Protein AF-A0A930ARA3-F1 (afdb_monomer_lite)

pLDDT: mean 89.53, std 9.87, range [59.59, 98.31]

Radius of gyration: 19.05 Å; chains: 1; bounding box: 46×36×50 Å

Structure (mmCIF, N/CA/C/O backbone):
data_AF-A0A930ARA3-F1
#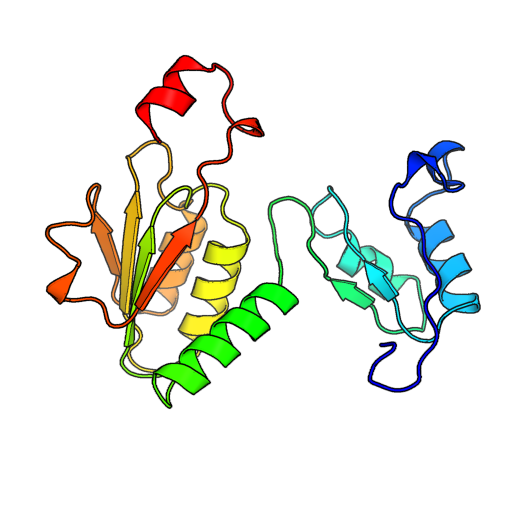
_entry.id   AF-A0A930ARA3-F1
#
loop_
_atom_site.group_PDB
_atom_site.id
_atom_site.type_symbol
_atom_site.label_atom_id
_a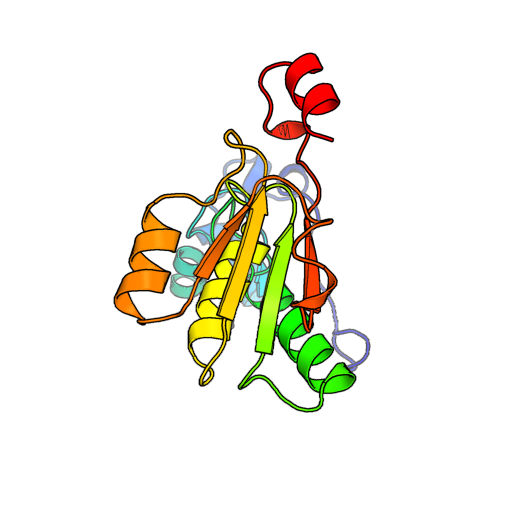tom_site.label_alt_id
_atom_site.label_comp_id
_atom_site.label_asym_id
_atom_site.label_entity_id
_atom_site.label_seq_id
_atom_site.pdbx_PDB_ins_code
_atom_site.Cartn_x
_atom_site.Cartn_y
_atom_site.Cartn_z
_atom_site.occupancy
_atom_site.B_iso_or_equiv
_atom_site.auth_seq_id
_atom_site.auth_comp_id
_atom_site.auth_asym_id
_atom_site.auth_atom_id
_atom_site.pdbx_PDB_model_num
ATOM 1 N N . MET A 1 1 ? 9.283 -14.983 -11.095 1.00 92.19 1 MET A N 1
ATOM 2 C CA . MET A 1 1 ? 9.737 -15.089 -12.498 1.00 92.19 1 MET A CA 1
ATOM 3 C C . MET A 1 1 ? 10.382 -16.440 -12.772 1.00 92.19 1 MET A C 1
ATOM 5 O O . MET A 1 1 ? 9.902 -17.127 -13.657 1.00 92.19 1 MET A O 1
ATOM 9 N N . LEU A 1 2 ? 11.383 -16.856 -11.985 1.00 95.50 2 LEU A N 1
ATOM 10 C CA . LEU A 1 2 ? 12.019 -18.177 -12.129 1.00 95.50 2 LEU A CA 1
ATOM 11 C C . LEU A 1 2 ? 11.028 -19.345 -11.972 1.00 95.50 2 LEU A C 1
ATOM 13 O O . LEU A 1 2 ? 10.985 -20.215 -12.828 1.00 95.50 2 LEU A O 1
ATOM 17 N N . GLU A 1 3 ? 10.149 -19.296 -10.965 1.00 96.38 3 GLU A N 1
ATOM 18 C CA . GLU A 1 3 ? 9.055 -20.277 -10.780 1.00 96.38 3 GLU A CA 1
ATOM 19 C C . GLU A 1 3 ? 8.076 -20.354 -11.967 1.00 96.38 3 GLU A C 1
ATOM 21 O O . GLU A 1 3 ? 7.347 -21.327 -12.117 1.00 96.38 3 GLU A O 1
ATOM 26 N N . LEU A 1 4 ? 8.047 -19.328 -12.826 1.00 96.44 4 LEU A N 1
ATOM 27 C CA . LEU A 1 4 ? 7.237 -19.300 -14.049 1.00 96.44 4 LEU A CA 1
ATOM 28 C C . LEU A 1 4 ? 8.045 -19.729 -15.291 1.00 96.44 4 LEU A C 1
ATOM 30 O O . LEU A 1 4 ? 7.566 -19.569 -16.408 1.00 96.44 4 LEU A O 1
ATOM 34 N N . GLY A 1 5 ? 9.281 -20.213 -15.116 1.00 97.44 5 GLY A N 1
ATOM 35 C CA . GLY A 1 5 ? 10.195 -20.590 -16.201 1.00 97.44 5 GLY A CA 1
ATOM 36 C C . GLY A 1 5 ? 10.870 -19.412 -16.914 1.00 97.44 5 GLY A C 1
ATOM 37 O O . GLY A 1 5 ? 11.504 -19.602 -17.949 1.00 97.44 5 GLY A O 1
ATOM 38 N N . GLY A 1 6 ? 10.733 -18.190 -16.393 1.00 96.38 6 GLY A N 1
ATOM 39 C CA . GLY A 1 6 ? 11.330 -16.992 -16.983 1.00 96.38 6 GLY A CA 1
ATOM 40 C C . GLY A 1 6 ? 12.794 -16.772 -16.598 1.00 96.38 6 GLY A C 1
ATOM 41 O O . GLY A 1 6 ? 13.282 -17.321 -15.614 1.00 96.38 6 GLY A O 1
ATOM 42 N N . SER A 1 7 ? 13.471 -15.888 -17.334 1.00 95.81 7 SER A N 1
ATOM 43 C CA . SER A 1 7 ? 14.823 -15.403 -17.010 1.00 95.81 7 SER A CA 1
ATOM 44 C C . SER A 1 7 ? 14.770 -14.051 -16.291 1.00 95.81 7 SER A C 1
ATOM 46 O O . SER A 1 7 ? 13.773 -13.335 -16.382 1.00 95.81 7 SER A O 1
ATOM 48 N N . VAL A 1 8 ? 15.832 -13.694 -15.562 1.00 94.69 8 VAL A N 1
ATOM 49 C CA . VAL A 1 8 ? 15.928 -12.411 -14.846 1.00 94.69 8 VAL A CA 1
ATOM 50 C C . VAL A 1 8 ? 17.216 -11.697 -15.235 1.00 94.69 8 VAL A C 1
ATOM 52 O O . VAL A 1 8 ? 18.301 -12.264 -15.140 1.00 94.69 8 VAL A O 1
ATOM 55 N N . LEU A 1 9 ? 17.079 -10.433 -15.629 1.00 91.25 9 LEU A N 1
ATOM 56 C CA . LEU A 1 9 ? 18.169 -9.486 -15.843 1.00 91.25 9 LEU A CA 1
ATOM 57 C C . LEU A 1 9 ? 17.970 -8.329 -14.863 1.00 91.25 9 LEU A C 1
ATOM 59 O O . LEU A 1 9 ? 16.837 -7.905 -14.633 1.00 91.25 9 LEU A O 1
ATOM 63 N N . GLY A 1 10 ? 19.042 -7.803 -14.278 1.00 85.31 10 GLY A N 1
ATOM 64 C CA . GLY A 1 10 ? 18.911 -6.664 -13.379 1.00 85.31 10 GLY A CA 1
ATOM 65 C C . GLY A 1 10 ? 20.204 -6.260 -12.694 1.00 85.31 10 GLY A C 1
ATOM 66 O O . GLY A 1 10 ? 21.231 -6.925 -12.801 1.00 85.31 10 GLY A O 1
ATOM 67 N N . PHE A 1 11 ? 20.115 -5.152 -11.971 1.00 79.75 11 PHE A N 1
ATOM 68 C CA . PHE A 1 11 ? 21.160 -4.609 -11.115 1.00 79.75 11 PHE A CA 1
ATOM 69 C C . PHE A 1 11 ? 20.503 -4.120 -9.822 1.00 79.75 11 PHE A C 1
ATOM 71 O O . PHE A 1 11 ? 19.430 -3.516 -9.847 1.00 79.75 11 PHE A O 1
ATOM 78 N N . SER A 1 12 ? 21.115 -4.427 -8.679 1.00 71.19 12 SER A N 1
ATOM 79 C CA . SER A 1 12 ? 20.569 -4.099 -7.355 1.00 71.19 12 SER A CA 1
ATOM 80 C C . SER A 1 12 ? 20.851 -2.659 -6.926 1.00 71.19 12 SER A C 1
ATOM 82 O O . SER A 1 12 ? 20.136 -2.127 -6.079 1.00 71.19 12 SER A O 1
ATOM 84 N N . GLU A 1 13 ? 21.860 -2.014 -7.514 1.00 67.44 13 GLU A N 1
ATOM 85 C CA . GLU A 1 13 ? 22.257 -0.650 -7.179 1.00 67.44 13 GLU A CA 1
ATOM 86 C C . GLU A 1 13 ? 22.389 0.208 -8.437 1.00 67.44 13 GLU A C 1
ATOM 88 O O . GLU A 1 13 ? 22.956 -0.212 -9.441 1.00 67.44 13 GLU A O 1
ATOM 93 N N . ALA A 1 14 ? 21.910 1.452 -8.386 1.00 64.50 14 ALA A N 1
ATOM 94 C CA . ALA A 1 14 ? 22.096 2.388 -9.496 1.00 64.50 14 ALA A CA 1
ATOM 95 C C . ALA A 1 14 ? 23.588 2.699 -9.744 1.00 64.50 14 ALA A C 1
ATOM 97 O O . ALA A 1 14 ? 23.987 2.938 -10.884 1.00 64.50 14 ALA A O 1
ATOM 98 N N . SER A 1 15 ? 24.413 2.637 -8.691 1.00 60.41 15 SER A N 1
ATOM 99 C CA . SER A 1 15 ? 25.874 2.812 -8.712 1.00 60.41 15 SER A CA 1
ATOM 100 C C . SER A 1 15 ? 26.595 1.790 -9.597 1.00 60.41 15 SER A C 1
ATOM 102 O O . SER A 1 15 ? 27.612 2.127 -10.196 1.00 60.41 15 SER A O 1
ATOM 104 N N . SER A 1 16 ? 26.068 0.568 -9.725 1.00 59.59 16 SER A N 1
ATOM 105 C CA . SER A 1 16 ? 26.646 -0.488 -10.567 1.00 59.59 16 SER A CA 1
ATOM 106 C C . SER A 1 16 ? 26.154 -0.444 -12.017 1.00 59.59 16 SER A C 1
ATOM 108 O O . SER A 1 16 ? 26.530 -1.287 -12.831 1.00 59.59 16 SER A O 1
ATOM 110 N N . SER A 1 17 ? 25.351 0.567 -12.362 1.00 62.78 17 SER A N 1
ATOM 111 C CA . SER A 1 17 ? 24.822 0.805 -13.706 1.00 62.78 17 SER A CA 1
ATOM 112 C C . SER A 1 17 ? 25.352 2.111 -14.309 1.00 62.78 17 SER A C 1
ATOM 114 O O . SER A 1 17 ? 25.991 2.922 -13.630 1.00 62.78 17 SER A O 1
ATOM 116 N N . SER A 1 18 ? 25.038 2.361 -15.583 1.00 67.25 18 SER A N 1
ATOM 117 C CA . SER A 1 18 ? 25.355 3.623 -16.270 1.00 67.25 18 SER A CA 1
ATOM 118 C C . SER A 1 18 ? 24.683 4.853 -15.648 1.00 67.25 18 SER A C 1
ATOM 120 O O . SER A 1 18 ? 25.118 5.972 -15.919 1.00 67.25 18 SER A O 1
ATOM 122 N N . ALA A 1 19 ? 23.715 4.676 -14.740 1.00 64.38 19 ALA A N 1
ATOM 123 C CA . ALA A 1 19 ? 23.182 5.770 -13.930 1.00 64.38 19 ALA A CA 1
ATOM 124 C C . ALA A 1 19 ? 24.284 6.480 -13.114 1.00 64.38 19 ALA A C 1
ATOM 126 O O . ALA A 1 19 ? 24.243 7.698 -12.957 1.00 64.38 19 ALA A O 1
ATOM 127 N N . SER A 1 20 ? 25.328 5.760 -12.675 1.00 61.62 20 SER A N 1
ATOM 128 C CA . SER A 1 20 ? 26.513 6.349 -12.019 1.00 61.62 20 SER A CA 1
ATOM 129 C C . SER A 1 20 ? 27.305 7.313 -12.912 1.00 61.62 20 SER A C 1
ATOM 131 O O . SER A 1 20 ? 28.004 8.192 -12.414 1.00 61.62 20 SER A O 1
ATOM 133 N N . LYS A 1 21 ? 27.173 7.172 -14.236 1.00 69.06 21 LYS A N 1
ATOM 134 C CA . LYS A 1 21 ? 27.819 8.009 -15.256 1.00 69.06 21 LYS A CA 1
ATOM 135 C C . LYS A 1 21 ? 26.918 9.156 -15.731 1.00 69.06 21 LYS A C 1
ATOM 137 O O . LYS A 1 21 ? 27.243 9.813 -16.714 1.00 69.06 21 LYS A O 1
ATOM 142 N N . GLY A 1 22 ? 25.795 9.391 -15.047 1.00 74.19 22 GLY A N 1
ATOM 143 C CA . GLY A 1 22 ? 24.845 10.457 -15.366 1.00 74.19 22 GLY A CA 1
ATOM 144 C C . GLY A 1 22 ? 23.772 10.075 -16.388 1.00 74.19 22 GLY A C 1
ATOM 145 O O . GLY A 1 22 ? 23.083 10.966 -16.881 1.00 74.19 22 GLY A O 1
ATOM 146 N N . GLU A 1 23 ? 23.606 8.785 -16.710 1.00 81.00 23 GLU A N 1
ATOM 147 C CA . GLU A 1 23 ? 22.481 8.336 -17.538 1.00 81.00 23 GLU A CA 1
ATOM 148 C C . GLU A 1 23 ? 21.151 8.674 -16.849 1.00 81.00 23 GLU A C 1
ATOM 150 O O . GLU A 1 23 ? 20.964 8.438 -15.651 1.00 81.00 23 GLU A O 1
ATOM 155 N N . SER A 1 24 ? 20.216 9.251 -17.607 1.00 84.62 24 SER A N 1
ATOM 156 C CA . SER A 1 24 ? 18.899 9.568 -17.072 1.00 84.62 24 SER A CA 1
ATOM 157 C C . SER A 1 24 ? 18.090 8.288 -16.851 1.00 84.62 24 SER A C 1
ATOM 159 O O . SER A 1 24 ? 18.159 7.349 -17.640 1.00 84.62 24 SER A O 1
ATOM 161 N N . VAL A 1 25 ? 17.216 8.279 -15.839 1.00 83.25 25 VAL A N 1
ATOM 162 C CA . VAL A 1 25 ? 16.279 7.162 -15.600 1.00 83.25 25 VAL A CA 1
ATOM 163 C C . VAL A 1 25 ? 15.454 6.833 -16.852 1.00 83.25 25 VAL A C 1
ATOM 165 O O . VAL A 1 25 ? 15.135 5.675 -17.101 1.00 83.25 25 VAL A O 1
ATOM 168 N N . SER A 1 26 ? 15.117 7.845 -17.661 1.00 85.75 26 SER A N 1
ATOM 169 C CA . SER A 1 26 ? 14.383 7.652 -18.914 1.00 85.75 26 SER A CA 1
ATOM 170 C C . SER A 1 26 ? 15.187 6.859 -19.942 1.00 85.75 26 SER A C 1
ATOM 172 O O . SER A 1 26 ? 14.604 6.052 -20.663 1.00 85.75 26 SER A O 1
ATOM 174 N N . ASP A 1 27 ? 16.491 7.106 -20.040 1.00 88.12 27 ASP A N 1
ATOM 175 C CA . ASP A 1 27 ? 17.354 6.427 -21.007 1.00 88.12 27 ASP A CA 1
ATOM 176 C C . ASP A 1 27 ? 17.683 5.015 -20.530 1.00 88.12 27 ASP A C 1
ATOM 178 O O . ASP A 1 27 ? 17.536 4.069 -21.303 1.00 88.12 27 ASP A O 1
ATOM 182 N N . THR A 1 28 ? 17.959 4.840 -19.232 1.00 89.75 28 THR A N 1
ATOM 183 C CA . THR A 1 28 ? 18.123 3.512 -18.628 1.00 89.75 28 THR A CA 1
ATOM 184 C C . THR A 1 28 ? 16.897 2.633 -18.886 1.00 89.75 28 THR A C 1
ATOM 186 O O . THR A 1 28 ? 17.029 1.498 -19.335 1.00 89.75 28 THR A O 1
ATOM 189 N N . ILE A 1 29 ? 15.684 3.151 -18.648 1.00 92.25 29 ILE A N 1
ATOM 190 C CA . ILE A 1 29 ? 14.439 2.385 -18.822 1.00 92.25 29 ILE A CA 1
ATOM 191 C C . ILE A 1 29 ? 14.178 2.027 -20.287 1.00 92.25 29 ILE A C 1
ATOM 193 O O . ILE A 1 29 ? 13.708 0.923 -20.558 1.00 92.25 29 ILE A O 1
ATOM 197 N N . ARG A 1 30 ? 14.504 2.915 -21.233 1.00 92.00 30 ARG A N 1
ATOM 198 C CA . ARG A 1 30 ? 14.432 2.601 -22.669 1.00 92.00 30 ARG A CA 1
ATOM 199 C C . ARG A 1 30 ? 15.376 1.469 -23.037 1.00 92.00 30 ARG A C 1
ATOM 201 O O . ARG A 1 30 ? 14.947 0.507 -23.659 1.00 92.00 30 ARG A O 1
ATOM 208 N N . THR A 1 31 ? 16.632 1.572 -22.613 1.00 91.62 31 THR A N 1
ATOM 209 C CA . THR A 1 31 ? 17.663 0.570 -22.889 1.00 91.62 31 THR A CA 1
ATOM 210 C C . THR A 1 31 ? 17.289 -0.786 -22.296 1.00 91.62 31 THR A C 1
ATOM 212 O O . THR A 1 31 ? 17.296 -1.788 -23.004 1.00 91.62 31 THR A O 1
ATOM 215 N N . VAL A 1 32 ? 16.894 -0.829 -21.020 1.00 91.81 32 VAL A N 1
ATOM 216 C CA . VAL A 1 32 ? 16.457 -2.071 -20.359 1.00 91.81 32 VAL A CA 1
ATOM 217 C C . VAL A 1 32 ? 15.195 -2.636 -21.015 1.00 91.81 32 VAL A C 1
ATOM 219 O O . VAL A 1 32 ? 15.089 -3.848 -21.173 1.00 91.81 32 VAL A O 1
ATOM 222 N N . GLY A 1 33 ? 14.270 -1.779 -21.454 1.00 93.62 33 GLY A N 1
ATOM 223 C CA . GLY A 1 33 ? 13.064 -2.189 -22.176 1.00 93.62 33 GLY A CA 1
ATOM 224 C C . GLY A 1 33 ? 13.331 -2.859 -23.526 1.00 93.62 33 GLY A C 1
ATOM 225 O O . GLY A 1 33 ? 12.488 -3.614 -23.992 1.00 93.62 33 GLY A O 1
ATOM 226 N N . CYS A 1 34 ? 14.502 -2.643 -24.133 1.00 94.44 34 CYS A N 1
ATOM 227 C CA . CYS A 1 34 ? 14.930 -3.384 -25.323 1.00 94.44 34 CYS A CA 1
ATOM 228 C C . CYS A 1 34 ? 15.425 -4.805 -25.003 1.00 94.44 34 CYS A C 1
ATOM 230 O O . CYS A 1 34 ? 15.528 -5.626 -25.911 1.00 94.44 34 CYS A O 1
ATOM 232 N N . TYR A 1 35 ? 15.772 -5.091 -23.743 1.00 93.69 35 TYR A N 1
ATOM 233 C CA . TYR A 1 35 ? 16.354 -6.369 -23.314 1.00 93.69 35 TYR A CA 1
ATOM 234 C C . TYR A 1 35 ? 15.392 -7.260 -22.525 1.00 93.69 35 TYR A C 1
ATOM 236 O O . TYR A 1 35 ? 15.671 -8.445 -22.358 1.00 93.69 35 TYR A O 1
ATOM 244 N N . ALA A 1 36 ? 14.307 -6.699 -21.993 1.00 95.38 36 ALA A N 1
ATOM 245 C CA . ALA A 1 36 ? 13.395 -7.389 -21.092 1.00 95.38 36 ALA A CA 1
ATOM 246 C C . ALA A 1 36 ? 11.940 -7.180 -21.508 1.00 95.38 36 ALA A C 1
ATOM 248 O O . ALA A 1 36 ? 11.564 -6.081 -21.899 1.00 95.38 36 ALA A O 1
ATOM 249 N N . ASP A 1 37 ? 11.109 -8.206 -21.324 1.00 97.00 37 ASP A N 1
ATOM 250 C CA . ASP A 1 37 ? 9.679 -8.172 -21.663 1.00 97.00 37 ASP A CA 1
ATOM 251 C C . ASP A 1 37 ? 8.807 -7.487 -20.596 1.00 97.00 37 ASP A C 1
ATOM 253 O O . ASP A 1 37 ? 7.645 -7.167 -20.838 1.00 97.00 37 ASP A O 1
ATOM 257 N N . ILE A 1 38 ? 9.347 -7.286 -19.391 1.00 97.00 38 ILE A N 1
ATOM 258 C CA . ILE A 1 38 ? 8.699 -6.618 -18.258 1.00 97.00 38 ILE A CA 1
ATOM 259 C C . ILE A 1 38 ? 9.764 -6.095 -17.293 1.00 97.00 38 ILE A C 1
ATOM 261 O O . ILE A 1 38 ? 10.807 -6.723 -17.108 1.00 97.00 38 ILE A O 1
ATOM 265 N N . ILE A 1 39 ? 9.506 -4.958 -16.646 1.00 95.69 39 ILE A N 1
ATOM 266 C CA . ILE A 1 39 ? 10.455 -4.335 -15.717 1.00 95.69 39 ILE A CA 1
ATOM 267 C C . ILE A 1 39 ? 9.797 -4.156 -14.352 1.00 95.69 39 ILE A C 1
ATOM 269 O O . ILE A 1 39 ? 8.790 -3.464 -14.222 1.00 95.69 39 ILE A O 1
ATOM 273 N N . ALA A 1 40 ? 10.404 -4.715 -13.307 1.00 95.19 40 ALA A N 1
ATOM 274 C CA . ALA A 1 40 ? 10.100 -4.346 -11.928 1.00 95.19 40 ALA A CA 1
ATOM 275 C C . ALA A 1 40 ? 11.061 -3.239 -11.481 1.00 95.19 40 ALA A C 1
ATOM 277 O O . ALA A 1 40 ? 12.274 -3.435 -11.452 1.00 95.19 40 ALA A O 1
ATOM 278 N N . MET A 1 41 ? 10.524 -2.068 -11.143 1.00 92.06 41 MET A N 1
ATOM 279 C CA . MET A 1 41 ? 11.305 -0.874 -10.829 1.00 92.06 41 MET A CA 1
ATOM 280 C C . MET A 1 41 ? 11.095 -0.449 -9.378 1.00 92.06 41 MET A C 1
ATOM 282 O O . MET A 1 41 ? 9.961 -0.298 -8.930 1.00 92.06 41 MET A O 1
ATOM 286 N N . ARG A 1 42 ? 12.188 -0.172 -8.665 1.00 90.94 42 ARG A N 1
ATOM 287 C CA . ARG A 1 42 ? 12.180 0.477 -7.349 1.00 90.94 42 ARG A CA 1
ATOM 288 C C . ARG A 1 42 ? 13.046 1.726 -7.418 1.00 90.94 42 ARG A C 1
ATOM 290 O O . ARG A 1 42 ? 14.162 1.664 -7.924 1.00 90.94 42 ARG A O 1
ATOM 297 N N . HIS A 1 43 ? 12.539 2.858 -6.941 1.00 88.81 43 HIS A N 1
ATOM 298 C CA . HIS A 1 43 ? 13.232 4.138 -7.093 1.00 88.81 43 HIS A CA 1
ATOM 299 C C . HIS A 1 43 ? 12.984 5.060 -5.886 1.00 88.81 43 HIS A C 1
ATOM 301 O O . HIS A 1 43 ? 11.874 5.078 -5.365 1.00 88.81 43 HIS A O 1
ATOM 307 N N . PRO A 1 44 ? 13.973 5.840 -5.408 1.00 85.75 44 PRO A N 1
ATOM 308 C CA . PRO A 1 44 ? 13.791 6.704 -4.234 1.00 85.75 44 PRO A CA 1
ATOM 309 C C . PRO A 1 44 ? 12.894 7.922 -4.496 1.00 85.75 44 PRO A C 1
ATOM 311 O O . PRO A 1 44 ? 12.309 8.466 -3.567 1.00 85.75 44 PRO A O 1
ATOM 314 N N . LYS A 1 45 ? 12.781 8.360 -5.754 1.00 86.06 45 LYS A N 1
ATOM 315 C CA . LYS A 1 45 ? 11.929 9.490 -6.150 1.00 86.06 45 LYS A CA 1
ATOM 316 C C . LYS A 1 45 ? 10.499 9.038 -6.446 1.00 86.06 45 LYS A C 1
ATOM 318 O O . LYS A 1 45 ? 10.304 8.163 -7.290 1.00 86.06 45 LYS A O 1
ATOM 323 N N . GLU A 1 46 ? 9.540 9.691 -5.805 1.00 88.44 46 GLU A N 1
ATOM 324 C CA . GLU A 1 46 ? 8.101 9.505 -6.015 1.00 88.44 46 GLU A CA 1
ATOM 325 C C . GLU A 1 46 ? 7.710 9.816 -7.468 1.00 88.44 46 GLU A C 1
ATOM 327 O O . GLU A 1 46 ? 8.255 10.728 -8.100 1.00 88.44 46 GLU A O 1
ATOM 332 N N . GLY A 1 47 ? 6.814 9.009 -8.038 1.00 88.31 47 GLY A N 1
ATOM 333 C CA . GLY A 1 47 ? 6.343 9.143 -9.419 1.00 88.31 47 GLY A CA 1
ATOM 334 C C . GLY A 1 47 ? 7.328 8.667 -10.495 1.00 88.31 47 GLY A C 1
ATOM 335 O O . GLY A 1 47 ? 6.973 8.644 -11.677 1.00 88.31 47 GLY A O 1
ATOM 336 N N . ALA A 1 48 ? 8.542 8.237 -10.132 1.00 91.81 48 ALA A N 1
ATOM 337 C CA . ALA A 1 48 ? 9.522 7.749 -11.104 1.00 91.81 48 ALA A CA 1
ATOM 338 C C . ALA A 1 48 ? 9.013 6.564 -11.957 1.00 91.81 48 ALA A C 1
ATOM 340 O O . ALA A 1 48 ? 9.211 6.616 -13.173 1.00 91.81 48 ALA A O 1
ATOM 341 N N . PRO A 1 49 ? 8.292 5.560 -11.411 1.00 92.56 49 PRO A N 1
ATOM 342 C CA . PRO A 1 49 ? 7.724 4.480 -12.222 1.00 92.56 49 PRO A CA 1
ATOM 343 C C . PRO A 1 49 ? 6.692 4.952 -13.253 1.00 92.56 49 PRO A C 1
ATOM 345 O O . PRO A 1 49 ? 6.620 4.385 -14.338 1.00 92.56 49 PRO A O 1
ATOM 348 N N . ILE A 1 50 ? 5.929 6.015 -12.967 1.00 91.94 50 ILE A N 1
ATOM 349 C CA . ILE A 1 50 ? 4.966 6.589 -13.925 1.00 91.94 50 ILE A CA 1
ATOM 350 C C . ILE A 1 50 ? 5.709 7.235 -15.093 1.00 91.94 50 ILE A C 1
ATOM 352 O O . ILE A 1 50 ? 5.334 7.059 -16.253 1.00 91.94 50 ILE A O 1
ATOM 356 N N . VAL A 1 51 ? 6.779 7.978 -14.800 1.00 91.69 51 VAL A N 1
ATOM 357 C CA . VAL A 1 51 ? 7.630 8.561 -15.842 1.00 91.69 51 VAL A CA 1
ATOM 358 C C . VAL A 1 51 ? 8.283 7.453 -16.666 1.00 91.69 51 VAL A C 1
ATOM 360 O O . VAL A 1 51 ? 8.245 7.524 -17.890 1.00 91.69 51 VAL A O 1
ATOM 363 N N . ALA A 1 52 ? 8.815 6.415 -16.018 1.00 92.25 52 ALA A N 1
ATOM 364 C CA . ALA A 1 52 ? 9.409 5.253 -16.674 1.00 92.25 52 ALA A CA 1
ATOM 365 C C . ALA A 1 52 ? 8.414 4.544 -17.607 1.00 92.25 52 ALA A C 1
ATOM 367 O O . ALA A 1 52 ? 8.734 4.298 -18.768 1.00 92.25 52 ALA A O 1
ATOM 368 N N . ALA A 1 53 ? 7.182 4.306 -17.148 1.00 93.50 53 ALA A N 1
ATOM 369 C CA . ALA A 1 53 ? 6.136 3.648 -17.931 1.00 93.50 53 ALA A CA 1
ATOM 370 C C . ALA A 1 53 ? 5.760 4.411 -19.212 1.00 93.50 53 ALA A C 1
ATOM 372 O O . ALA A 1 53 ? 5.340 3.805 -20.187 1.00 93.50 53 ALA A O 1
ATOM 373 N N . ARG A 1 54 ? 5.954 5.737 -19.252 1.00 93.56 54 ARG A N 1
ATOM 374 C CA . ARG A 1 54 ? 5.740 6.559 -20.461 1.00 93.56 54 ARG A CA 1
ATOM 375 C C . ARG A 1 54 ? 6.919 6.536 -21.438 1.00 93.56 54 ARG A C 1
ATOM 377 O O . ARG A 1 54 ? 6.871 7.204 -22.471 1.00 93.56 54 ARG A O 1
ATOM 384 N N . ARG A 1 55 ? 8.020 5.871 -21.085 1.00 93.25 55 ARG A N 1
ATOM 385 C CA . ARG A 1 55 ? 9.289 5.906 -21.828 1.00 93.25 55 ARG A CA 1
ATOM 386 C C . ARG A 1 55 ? 9.706 4.553 -22.383 1.00 93.25 55 ARG A C 1
ATOM 388 O O . ARG A 1 55 ? 10.605 4.541 -23.214 1.00 93.25 55 ARG A O 1
ATOM 395 N N . THR A 1 56 ? 9.046 3.471 -21.990 1.00 93.62 56 THR A N 1
ATOM 396 C CA . THR A 1 56 ? 9.258 2.120 -22.520 1.00 93.62 56 THR A CA 1
ATOM 397 C C . THR A 1 56 ? 7.968 1.558 -23.119 1.00 93.62 56 THR A C 1
ATOM 399 O O . THR A 1 56 ? 6.878 2.036 -22.811 1.00 93.62 56 THR A O 1
ATOM 402 N N . THR A 1 57 ? 8.093 0.557 -23.988 1.00 93.94 57 THR A N 1
ATOM 403 C CA . THR A 1 57 ? 6.967 -0.192 -24.564 1.00 93.94 57 THR A CA 1
ATOM 404 C C . THR A 1 57 ? 6.582 -1.415 -23.735 1.00 93.94 57 THR A C 1
ATOM 406 O O . THR A 1 57 ? 5.509 -1.972 -23.956 1.00 93.94 57 THR A O 1
ATOM 409 N N . VAL A 1 58 ? 7.436 -1.843 -22.798 1.00 96.50 58 VAL A N 1
ATOM 410 C CA . VAL A 1 58 ? 7.173 -3.006 -21.940 1.00 96.50 58 VAL A CA 1
ATOM 411 C C . VAL A 1 58 ? 6.546 -2.600 -20.603 1.00 96.50 58 VAL A C 1
ATOM 413 O O . VAL A 1 58 ? 6.769 -1.477 -20.139 1.00 96.50 58 VAL A O 1
ATOM 416 N N . PRO A 1 59 ? 5.759 -3.475 -19.950 1.00 96.81 59 PRO A N 1
ATOM 417 C CA . PRO A 1 59 ? 5.092 -3.124 -18.704 1.00 96.81 59 PRO A CA 1
ATOM 418 C C . PRO A 1 59 ? 6.083 -2.790 -17.581 1.00 96.81 59 PRO A C 1
ATOM 420 O O . PRO A 1 59 ? 7.121 -3.437 -17.426 1.00 96.81 59 PRO A O 1
ATOM 423 N N . ILE A 1 60 ? 5.720 -1.803 -16.756 1.00 96.19 60 ILE A N 1
ATOM 424 C CA . ILE A 1 60 ? 6.436 -1.452 -15.526 1.00 96.19 60 ILE A CA 1
ATOM 425 C C . ILE A 1 60 ? 5.620 -1.906 -14.314 1.00 96.19 60 ILE A C 1
ATOM 427 O O . ILE A 1 60 ? 4.465 -1.517 -14.150 1.00 96.19 60 ILE A O 1
ATOM 431 N N . ILE A 1 61 ? 6.250 -2.660 -13.416 1.00 96.06 61 ILE A N 1
ATOM 432 C CA . ILE A 1 61 ? 5.748 -2.953 -12.073 1.00 96.06 61 ILE A CA 1
ATOM 433 C C . ILE A 1 61 ? 6.444 -2.016 -11.082 1.00 96.06 61 ILE A C 1
ATOM 435 O O . ILE A 1 61 ? 7.670 -2.027 -10.961 1.00 96.06 61 ILE A O 1
ATOM 439 N N . ASN A 1 62 ? 5.667 -1.229 -10.334 1.00 93.06 62 ASN A N 1
ATOM 440 C CA . ASN A 1 62 ? 6.192 -0.403 -9.246 1.00 93.06 62 ASN A CA 1
ATOM 441 C C . ASN A 1 62 ? 6.494 -1.270 -8.004 1.00 93.06 62 ASN A C 1
ATOM 443 O O . ASN A 1 62 ? 5.589 -1.651 -7.262 1.00 93.06 62 ASN A O 1
ATOM 447 N N . GLY A 1 63 ? 7.776 -1.548 -7.769 1.00 91.25 63 GLY A N 1
ATOM 448 C CA . GLY A 1 63 ? 8.316 -2.178 -6.557 1.00 91.25 63 GLY A CA 1
ATOM 449 C C . GLY A 1 63 ? 8.581 -1.196 -5.404 1.00 91.25 63 GLY A C 1
ATOM 450 O O . GLY A 1 63 ? 9.273 -1.530 -4.441 1.00 91.25 63 GLY A O 1
ATOM 451 N N . GLY A 1 64 ? 8.075 0.031 -5.515 1.00 88.31 64 GLY A N 1
ATOM 452 C CA . GLY A 1 64 ? 8.107 1.088 -4.515 1.00 88.31 64 GLY A CA 1
ATOM 453 C C . GLY A 1 64 ? 8.791 2.361 -5.018 1.00 88.31 64 GLY A C 1
ATOM 454 O O . GLY A 1 64 ? 9.966 2.319 -5.398 1.00 88.31 64 GLY A O 1
ATOM 455 N N . ASP A 1 65 ? 8.102 3.499 -4.922 1.00 87.56 65 ASP A N 1
ATOM 456 C CA . ASP A 1 65 ? 8.606 4.819 -5.311 1.00 87.56 65 ASP A CA 1
ATOM 457 C C . ASP A 1 65 ? 8.659 5.790 -4.125 1.00 87.56 65 ASP A C 1
ATOM 459 O O . ASP A 1 65 ? 7.657 6.371 -3.727 1.00 87.56 65 ASP A O 1
ATOM 463 N N . GLY A 1 66 ? 9.842 5.968 -3.533 1.00 82.50 66 GLY A N 1
ATOM 464 C CA . GLY A 1 66 ? 10.021 6.877 -2.395 1.00 82.50 66 GLY A CA 1
ATOM 465 C C . GLY A 1 66 ? 9.067 6.586 -1.231 1.00 82.50 66 GLY A C 1
ATOM 466 O O . GLY A 1 66 ? 8.924 5.427 -0.823 1.00 82.50 66 GLY A O 1
ATOM 467 N N . GLY A 1 67 ? 8.430 7.629 -0.693 1.00 75.88 67 GLY A N 1
ATOM 468 C CA . GLY A 1 67 ? 7.407 7.544 0.352 1.00 75.88 67 GLY A CA 1
ATOM 469 C C . GLY A 1 67 ? 5.977 7.362 -0.166 1.00 75.88 67 GLY A C 1
ATOM 470 O O . GLY A 1 67 ? 5.066 7.378 0.652 1.00 75.88 67 GLY A O 1
ATOM 471 N N . HIS A 1 68 ? 5.787 7.172 -1.475 1.00 80.00 68 HIS A N 1
ATOM 472 C CA . HIS A 1 68 ? 4.487 7.251 -2.139 1.00 80.00 68 HIS A CA 1
ATOM 473 C C . HIS A 1 68 ? 3.752 5.901 -2.179 1.00 80.00 68 HIS A C 1
ATOM 475 O O . HIS A 1 68 ? 3.041 5.576 -1.232 1.00 80.00 68 HIS A O 1
ATOM 481 N N . HIS A 1 69 ? 3.938 5.069 -3.213 1.00 83.12 69 HIS A N 1
ATOM 482 C CA . HIS A 1 69 ? 3.169 3.829 -3.370 1.00 83.12 69 HIS A CA 1
ATOM 483 C C . HIS A 1 69 ? 4.018 2.559 -3.321 1.00 83.12 69 HIS A C 1
ATOM 485 O O . HIS A 1 69 ? 5.214 2.546 -3.620 1.00 83.12 69 HIS A O 1
ATOM 491 N N . HIS A 1 70 ? 3.367 1.447 -2.962 1.00 90.00 70 HIS A N 1
ATOM 492 C CA . HIS A 1 70 ? 3.930 0.101 -3.085 1.00 90.00 70 HIS A CA 1
ATOM 493 C C . HIS A 1 70 ? 2.851 -0.936 -3.458 1.00 90.00 70 HIS A C 1
ATOM 495 O O . HIS A 1 70 ? 2.505 -1.795 -2.646 1.00 90.00 70 HIS A O 1
ATOM 501 N N . PRO A 1 71 ? 2.323 -0.904 -4.696 1.00 91.12 71 PRO A N 1
ATOM 502 C CA . PRO A 1 71 ? 1.112 -1.644 -5.059 1.00 91.12 71 PRO A CA 1
ATOM 503 C C . PRO A 1 71 ? 1.251 -3.162 -4.909 1.00 91.12 71 PRO A C 1
ATOM 505 O O . PRO A 1 71 ? 0.319 -3.828 -4.472 1.00 91.12 71 PRO A O 1
ATOM 508 N N . THR A 1 72 ? 2.419 -3.729 -5.221 1.00 93.44 72 THR A N 1
ATOM 509 C CA . THR A 1 72 ? 2.649 -5.178 -5.096 1.00 93.44 72 THR A CA 1
ATOM 510 C C . THR A 1 72 ? 2.633 -5.670 -3.648 1.00 93.44 72 THR A C 1
ATOM 512 O O . THR A 1 72 ? 2.162 -6.778 -3.390 1.00 93.44 72 THR A O 1
ATOM 515 N N . GLN A 1 73 ? 3.098 -4.847 -2.700 1.00 93.19 73 GLN A N 1
ATOM 516 C CA . GLN A 1 73 ? 3.014 -5.162 -1.275 1.00 93.19 73 GLN A CA 1
ATOM 517 C C . GLN A 1 73 ? 1.551 -5.158 -0.839 1.00 93.19 73 GLN A C 1
ATOM 519 O O . GLN A 1 73 ? 1.084 -6.149 -0.294 1.00 93.19 73 GLN A O 1
ATOM 524 N N . THR A 1 74 ? 0.800 -4.113 -1.196 1.00 94.94 74 THR A N 1
ATOM 525 C CA . THR A 1 74 ? -0.633 -4.025 -0.889 1.00 94.94 74 THR A CA 1
ATOM 526 C C . THR A 1 74 ? -1.428 -5.197 -1.463 1.00 94.94 74 THR A C 1
ATOM 528 O O . THR A 1 74 ? -2.276 -5.751 -0.775 1.00 94.94 74 THR A O 1
ATOM 531 N N . LEU A 1 75 ? -1.140 -5.640 -2.691 1.00 96.19 75 LEU A N 1
ATOM 532 C CA . LEU A 1 75 ? -1.783 -6.832 -3.259 1.00 96.19 75 LEU A CA 1
ATOM 533 C C . LEU A 1 75 ? -1.479 -8.101 -2.448 1.00 96.19 75 LEU A C 1
ATOM 535 O O . LEU A 1 75 ? -2.355 -8.947 -2.282 1.00 96.19 75 LEU A O 1
ATOM 539 N N . THR A 1 76 ? -0.259 -8.224 -1.922 1.00 96.50 76 THR A N 1
ATOM 540 C CA . THR A 1 76 ? 0.130 -9.345 -1.053 1.00 96.50 76 THR A CA 1
ATOM 541 C C . THR A 1 76 ? -0.587 -9.270 0.296 1.00 96.50 76 THR A C 1
ATOM 543 O O . THR A 1 76 ? -1.062 -10.289 0.801 1.00 96.50 76 THR A O 1
ATOM 546 N N . ASP A 1 77 ? -0.739 -8.064 0.844 1.00 96.69 77 ASP A N 1
ATOM 547 C CA . ASP A 1 77 ? -1.469 -7.816 2.087 1.00 96.69 77 ASP A CA 1
ATOM 548 C C . ASP A 1 77 ? -2.950 -8.201 1.923 1.00 96.69 77 ASP A C 1
ATOM 550 O O . ASP A 1 77 ? -3.472 -9.004 2.694 1.00 96.69 77 ASP A O 1
ATOM 554 N N . LEU A 1 78 ? -3.611 -7.741 0.854 1.00 97.62 78 LEU A N 1
ATOM 555 C CA . LEU A 1 78 ? -5.000 -8.101 0.540 1.00 97.62 78 LEU A CA 1
ATOM 556 C C . LEU A 1 78 ? -5.180 -9.605 0.305 1.00 97.62 78 LEU A C 1
ATOM 558 O O . LEU A 1 78 ? -6.166 -10.186 0.763 1.00 97.62 78 LEU A O 1
ATOM 562 N N . LEU A 1 79 ? -4.238 -10.253 -0.388 1.00 98.06 79 LEU A N 1
ATOM 563 C CA . LEU A 1 79 ? -4.254 -11.704 -0.579 1.00 98.06 79 LEU A CA 1
ATOM 564 C C . LEU A 1 79 ? -4.174 -12.436 0.765 1.00 98.06 79 LEU A C 1
ATOM 566 O O . LEU A 1 79 ? -4.901 -13.404 0.977 1.00 98.06 79 LEU A O 1
ATOM 570 N N . THR A 1 80 ? -3.317 -11.963 1.670 1.00 98.00 80 THR A N 1
ATOM 571 C CA . THR A 1 80 ? -3.169 -12.529 3.016 1.00 98.00 80 THR A CA 1
ATOM 572 C C . THR A 1 80 ? -4.466 -12.379 3.801 1.00 98.00 80 THR A C 1
ATOM 574 O O . THR A 1 80 ? -5.001 -13.370 4.287 1.00 98.00 80 THR A O 1
ATOM 577 N N . ILE A 1 81 ? -5.044 -11.175 3.833 1.00 97.88 81 ILE A N 1
ATOM 578 C CA . ILE A 1 81 ? -6.324 -10.925 4.506 1.00 97.88 81 ILE A CA 1
ATOM 579 C C . ILE A 1 81 ? -7.425 -11.824 3.937 1.00 97.88 81 ILE A C 1
ATOM 581 O O . ILE A 1 81 ? -8.170 -12.447 4.689 1.00 97.88 81 ILE A O 1
ATOM 585 N N . THR A 1 82 ? -7.501 -11.943 2.612 1.00 97.88 82 THR A N 1
ATOM 586 C CA . THR A 1 82 ? -8.501 -12.787 1.948 1.00 97.88 82 THR A CA 1
ATOM 587 C C . THR A 1 82 ? -8.340 -14.257 2.330 1.00 97.88 82 THR A C 1
ATOM 589 O O . THR A 1 82 ? -9.339 -14.934 2.548 1.00 97.88 82 THR A O 1
ATOM 592 N N . ARG A 1 83 ? -7.107 -14.764 2.440 1.00 97.94 83 ARG A N 1
ATOM 593 C CA . ARG A 1 83 ? -6.847 -16.154 2.847 1.00 97.94 83 ARG A CA 1
ATOM 594 C C . ARG A 1 83 ? -7.204 -16.409 4.308 1.00 97.94 83 ARG A C 1
ATOM 596 O O . ARG A 1 83 ? -7.830 -17.421 4.595 1.00 97.94 83 ARG A O 1
ATOM 603 N N . GLU A 1 84 ? -6.854 -15.486 5.199 1.00 97.94 84 GLU A N 1
ATOM 604 C CA . GLU A 1 84 ? -7.059 -15.651 6.643 1.00 97.94 84 GLU A CA 1
ATOM 605 C C . GLU A 1 84 ? -8.502 -15.365 7.083 1.00 97.94 84 GLU A C 1
ATOM 607 O O . GLU A 1 84 ? -9.001 -15.965 8.033 1.00 97.94 84 GLU A O 1
ATOM 612 N N . LYS A 1 85 ? -9.194 -14.435 6.414 1.00 97.38 85 LYS A N 1
ATOM 613 C CA . LYS A 1 85 ? -10.550 -13.998 6.789 1.00 97.38 85 LYS A CA 1
ATOM 614 C C . LYS A 1 85 ? -11.638 -14.462 5.826 1.00 97.38 85 LYS A C 1
ATOM 616 O O . LYS A 1 85 ? -12.816 -14.346 6.155 1.00 97.38 85 LYS A O 1
ATOM 621 N N . GLY A 1 86 ? -11.277 -14.939 4.635 1.00 97.75 86 GLY A N 1
ATOM 622 C CA . GLY A 1 86 ? -12.219 -15.331 3.579 1.00 97.75 86 GLY A CA 1
ATOM 623 C C . GLY A 1 86 ? -12.949 -14.160 2.909 1.00 97.75 86 GLY A C 1
ATOM 624 O O . GLY A 1 86 ? -13.824 -14.385 2.076 1.00 97.75 86 GLY A O 1
ATOM 625 N N . ARG A 1 87 ? -12.637 -12.912 3.282 1.00 97.38 87 ARG A N 1
ATOM 626 C CA . ARG A 1 87 ? -13.344 -11.694 2.853 1.00 97.38 87 ARG A CA 1
ATOM 627 C C . ARG A 1 87 ? -12.471 -10.450 3.006 1.00 97.38 87 ARG A C 1
ATOM 629 O O . ARG A 1 87 ? -11.480 -10.479 3.728 1.00 97.38 87 ARG A O 1
ATOM 636 N N . LEU A 1 88 ? -12.901 -9.355 2.374 1.00 98.00 88 LEU A N 1
ATOM 637 C CA . LEU A 1 88 ? -12.302 -8.017 2.508 1.00 98.00 88 LEU A CA 1
ATOM 638 C C . LEU A 1 88 ? -13.291 -6.939 3.001 1.00 98.00 88 LEU A C 1
ATOM 640 O O . LEU A 1 88 ? -12.858 -5.885 3.448 1.00 98.00 88 LEU A O 1
ATOM 644 N N . ASN A 1 89 ? -14.599 -7.213 2.973 1.00 97.88 89 ASN A N 1
ATOM 645 C CA . ASN A 1 89 ? -15.649 -6.322 3.489 1.00 97.88 89 ASN A CA 1
ATOM 646 C C . ASN A 1 89 ? -15.909 -6.576 4.983 1.00 97.88 89 ASN A C 1
ATOM 648 O O . ASN A 1 89 ? -15.670 -7.690 5.458 1.00 97.88 89 ASN A O 1
ATOM 652 N N . ASN A 1 90 ? -16.531 -5.616 5.678 1.00 97.75 90 ASN A N 1
ATOM 653 C CA . ASN A 1 90 ? -16.980 -5.710 7.078 1.00 97.75 90 ASN A CA 1
ATOM 654 C C . ASN A 1 90 ? -15.843 -5.983 8.080 1.00 97.75 90 ASN A C 1
ATOM 656 O O . ASN A 1 90 ? -16.018 -6.776 9.007 1.00 97.75 90 ASN A O 1
ATOM 660 N N . LEU A 1 91 ? -14.652 -5.436 7.838 1.00 98.12 91 LEU A N 1
ATOM 661 C CA . LEU A 1 91 ? -13.460 -5.668 8.660 1.00 98.12 91 LEU A CA 1
ATOM 662 C C . LEU A 1 91 ? -13.089 -4.420 9.457 1.00 98.12 91 LEU A C 1
ATOM 664 O O . LEU A 1 91 ? -13.093 -3.321 8.905 1.00 98.12 91 LEU A O 1
ATOM 668 N N . THR A 1 92 ? -12.665 -4.604 10.704 1.00 98.31 92 THR A N 1
ATOM 669 C CA . THR A 1 92 ? -11.967 -3.570 11.477 1.00 98.31 92 THR A CA 1
ATOM 670 C C . THR A 1 92 ? -10.458 -3.783 11.380 1.00 98.31 92 THR A C 1
ATOM 672 O O . THR A 1 92 ? -9.919 -4.773 11.884 1.00 98.31 92 THR A O 1
ATOM 675 N N . VAL A 1 93 ? -9.764 -2.855 10.724 1.00 98.12 93 VAL A N 1
ATOM 676 C CA . VAL A 1 93 ? -8.331 -2.935 10.425 1.00 98.12 93 VAL A CA 1
ATOM 677 C C . VAL A 1 93 ? -7.557 -1.971 11.315 1.00 98.12 93 VAL A C 1
ATOM 679 O O . VAL A 1 93 ? -7.647 -0.754 11.162 1.00 98.12 93 VAL A O 1
ATOM 682 N N . GLY A 1 94 ? -6.767 -2.517 12.234 1.00 97.88 94 GLY A N 1
ATOM 683 C CA . GLY A 1 94 ? -5.807 -1.767 13.033 1.00 97.88 94 GLY A CA 1
ATOM 684 C C . GLY A 1 94 ? -4.495 -1.584 12.283 1.00 97.88 94 GLY A C 1
ATOM 685 O O . GLY A 1 94 ? -3.917 -2.553 11.799 1.00 97.88 94 GLY A O 1
ATOM 686 N N . LEU A 1 95 ? -4.008 -0.353 12.198 1.00 97.25 95 LEU A N 1
ATOM 687 C CA . LEU A 1 95 ? -2.743 0.018 11.567 1.00 97.25 95 LEU A CA 1
ATOM 688 C C . LEU A 1 95 ? -1.861 0.636 12.652 1.00 97.25 95 LEU A C 1
ATOM 690 O O . LEU A 1 95 ? -2.216 1.684 13.186 1.00 97.25 95 LEU A O 1
ATOM 694 N N . CYS A 1 96 ? -0.744 -0.008 12.994 1.00 95.12 96 CYS A N 1
ATOM 695 C CA . CYS A 1 96 ? 0.070 0.369 14.151 1.00 95.12 96 CYS A CA 1
ATOM 696 C C . CYS A 1 96 ? 1.531 0.647 13.793 1.00 95.12 96 CYS A C 1
ATOM 698 O O . CYS A 1 96 ? 2.165 -0.184 13.146 1.00 95.12 96 CYS A O 1
ATOM 700 N N . GLY A 1 97 ? 2.080 1.765 14.280 1.00 91.75 97 GLY A N 1
ATOM 701 C CA . GLY A 1 97 ? 3.502 2.112 14.165 1.00 91.75 97 GLY A CA 1
ATOM 702 C C . GLY A 1 97 ? 3.740 3.461 13.482 1.00 91.75 97 GLY A C 1
ATOM 703 O O . GLY A 1 97 ? 3.108 4.460 13.814 1.00 91.75 97 GLY A O 1
ATOM 704 N N . ASP A 1 98 ? 4.666 3.505 12.521 1.00 90.62 98 ASP A N 1
ATOM 705 C CA . ASP A 1 98 ? 4.924 4.699 11.707 1.00 90.62 98 ASP A CA 1
ATOM 706 C C . ASP A 1 98 ? 3.867 4.841 10.606 1.00 90.62 98 ASP A C 1
ATOM 708 O O . ASP A 1 98 ? 3.981 4.260 9.519 1.00 90.62 98 ASP A O 1
ATOM 712 N N . LEU A 1 99 ? 2.812 5.601 10.906 1.00 92.12 99 LEU A N 1
ATOM 713 C CA . LEU A 1 99 ? 1.724 5.882 9.970 1.00 92.12 99 LEU A CA 1
ATOM 714 C C . LEU A 1 99 ? 1.958 7.169 9.177 1.00 92.12 99 LEU A C 1
ATOM 716 O O . LEU A 1 99 ? 1.296 7.393 8.167 1.00 92.12 99 LEU A O 1
ATOM 720 N N . LYS A 1 100 ? 2.911 8.005 9.590 1.00 88.62 100 LYS A N 1
ATOM 721 C CA . LYS A 1 100 ? 3.275 9.240 8.891 1.00 88.62 100 LYS A CA 1
ATOM 722 C C . LYS A 1 100 ? 4.002 8.951 7.586 1.00 88.62 100 LYS A C 1
ATOM 724 O O . LYS A 1 100 ? 3.743 9.592 6.570 1.00 88.62 100 LYS A O 1
ATOM 729 N N . PHE A 1 101 ? 4.902 7.977 7.617 1.00 82.62 101 PHE A N 1
ATOM 730 C CA . PHE A 1 101 ? 5.820 7.665 6.526 1.00 82.62 101 PHE A CA 1
ATOM 731 C C . PHE A 1 101 ? 5.619 6.268 5.925 1.00 82.62 101 PHE A C 1
ATOM 733 O O . PHE A 1 101 ? 6.285 5.902 4.945 1.00 82.62 101 PHE A O 1
ATOM 740 N N . GLY A 1 102 ? 4.717 5.478 6.508 1.00 83.62 102 GLY A N 1
ATOM 741 C CA . GLY A 1 102 ? 4.381 4.128 6.080 1.00 83.62 102 GLY A CA 1
ATOM 742 C C . GLY A 1 102 ? 3.646 4.081 4.739 1.00 83.62 102 GLY A C 1
ATOM 743 O O . GLY A 1 102 ? 2.439 3.883 4.702 1.00 83.62 102 GLY A O 1
ATOM 744 N N . ARG A 1 103 ? 4.376 4.152 3.620 1.00 83.88 103 ARG A N 1
ATOM 745 C CA . ARG A 1 103 ? 3.811 4.046 2.254 1.00 83.88 103 ARG A CA 1
ATOM 746 C C . ARG A 1 103 ? 2.929 2.809 2.021 1.00 83.88 103 ARG A C 1
ATOM 748 O O . ARG A 1 103 ? 1.989 2.839 1.229 1.00 83.88 103 ARG A O 1
ATOM 755 N N . THR A 1 104 ? 3.238 1.705 2.705 1.00 89.56 104 THR A N 1
ATOM 756 C CA . THR A 1 104 ? 2.447 0.466 2.645 1.00 89.56 104 THR A CA 1
ATOM 757 C C . THR A 1 104 ? 1.107 0.629 3.354 1.00 89.56 104 THR A C 1
ATOM 759 O O . THR A 1 104 ? 0.100 0.184 2.820 1.00 89.56 104 THR A O 1
ATOM 762 N N . VAL A 1 105 ? 1.073 1.345 4.483 1.00 91.50 105 VAL A N 1
ATOM 763 C CA . VAL A 1 105 ? -0.157 1.697 5.210 1.00 91.50 105 VAL A CA 1
ATOM 764 C C . VAL A 1 105 ? -1.039 2.584 4.352 1.00 91.50 105 VAL A C 1
ATOM 766 O O . VAL A 1 105 ? -2.217 2.290 4.193 1.00 91.50 105 VAL A O 1
ATOM 769 N N . HIS A 1 106 ? -0.469 3.633 3.758 1.00 90.44 106 HIS A N 1
ATOM 770 C CA . HIS A 1 106 ? -1.218 4.553 2.896 1.00 90.44 106 HIS A CA 1
ATOM 771 C C . HIS A 1 106 ? -1.843 3.810 1.713 1.00 90.44 106 HIS A C 1
ATOM 773 O O . HIS A 1 106 ? -3.041 3.927 1.472 1.00 90.44 106 HIS A O 1
ATOM 779 N N . SER A 1 107 ? -1.050 2.964 1.045 1.00 89.69 107 SER A N 1
ATOM 780 C CA . SER A 1 107 ? -1.526 2.144 -0.074 1.00 89.69 107 SER A CA 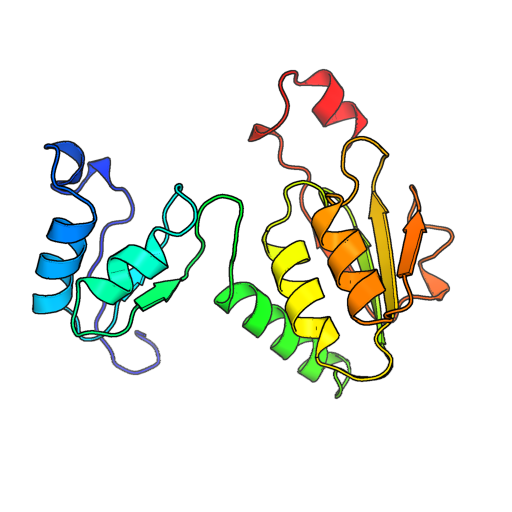1
ATOM 781 C C . SER A 1 107 ? -2.581 1.114 0.364 1.00 89.69 107 SER A C 1
ATOM 783 O O . SER A 1 107 ? -3.531 0.858 -0.374 1.00 89.69 107 SER A O 1
ATOM 785 N N . LEU A 1 108 ? -2.444 0.526 1.560 1.00 95.06 108 LEU A N 1
ATOM 786 C CA . LEU A 1 108 ? -3.414 -0.429 2.097 1.00 95.06 108 LEU A CA 1
ATOM 787 C C . LEU A 1 108 ? -4.744 0.243 2.453 1.00 95.06 108 LEU A C 1
ATOM 789 O O . LEU A 1 108 ? -5.782 -0.303 2.096 1.00 95.06 108 LEU A O 1
ATOM 793 N N . ILE A 1 109 ? -4.726 1.423 3.085 1.00 95.00 109 ILE A N 1
ATOM 794 C CA . ILE A 1 109 ? -5.939 2.211 3.358 1.00 95.00 109 ILE A CA 1
ATOM 795 C C . ILE A 1 109 ? -6.677 2.489 2.047 1.00 95.00 109 ILE A C 1
ATOM 797 O O . ILE A 1 109 ? -7.847 2.136 1.918 1.00 95.00 109 ILE A O 1
ATOM 801 N N . GLU A 1 110 ? -5.985 3.052 1.054 1.00 93.62 110 GLU A N 1
ATOM 802 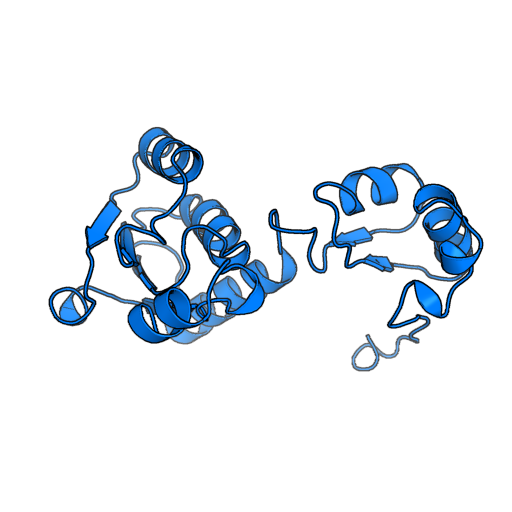C CA . GLU A 1 110 ? -6.588 3.401 -0.236 1.00 93.62 110 GLU A CA 1
ATOM 803 C C . GLU A 1 110 ? -7.206 2.181 -0.936 1.00 93.62 110 GLU A C 1
ATOM 805 O O . GLU A 1 110 ? -8.299 2.255 -1.503 1.00 93.62 110 GLU A O 1
ATOM 810 N N . ALA A 1 111 ? -6.530 1.032 -0.883 1.00 95.56 111 ALA A N 1
ATOM 811 C CA . ALA A 1 111 ? -7.050 -0.192 -1.470 1.00 95.56 111 ALA A CA 1
ATOM 812 C C . ALA A 1 111 ? -8.239 -0.756 -0.681 1.00 95.56 111 ALA A C 1
ATOM 814 O O . ALA A 1 111 ? -9.199 -1.233 -1.289 1.00 95.56 111 ALA A O 1
ATOM 815 N N . MET A 1 112 ? -8.191 -0.700 0.653 1.00 96.62 112 MET A N 1
ATOM 816 C CA . MET A 1 112 ? -9.242 -1.240 1.510 1.00 96.62 112 MET A CA 1
ATOM 817 C C . MET A 1 112 ? -10.514 -0.386 1.527 1.00 96.62 112 MET A C 1
ATOM 819 O O . MET A 1 112 ? -11.601 -0.935 1.679 1.00 96.62 112 MET A O 1
ATOM 823 N N . LEU A 1 113 ? -10.407 0.917 1.255 1.00 96.31 113 LEU A N 1
ATOM 824 C CA . LEU A 1 113 ? -11.545 1.824 1.056 1.00 96.31 113 LEU A CA 1
ATOM 825 C C . LEU A 1 113 ? -12.471 1.430 -0.105 1.00 96.31 113 LEU A C 1
ATOM 827 O O . LEU A 1 113 ? -13.583 1.939 -0.213 1.00 96.31 113 LEU A O 1
ATOM 831 N N . ARG A 1 114 ? -12.028 0.530 -0.986 1.00 95.62 114 ARG A N 1
ATOM 832 C CA . ARG A 1 114 ? -12.844 -0.002 -2.087 1.00 95.62 114 ARG A CA 1
ATOM 833 C C . ARG A 1 114 ? -13.828 -1.087 -1.642 1.00 95.62 114 ARG A C 1
ATOM 835 O O . ARG A 1 114 ? -14.642 -1.515 -2.455 1.00 95.62 114 ARG A O 1
ATOM 842 N N . TYR A 1 115 ? -13.720 -1.555 -0.402 1.00 97.19 115 TYR A N 1
ATOM 843 C CA . TYR A 1 115 ? -14.528 -2.630 0.163 1.00 97.19 115 TYR A CA 1
ATOM 844 C C . TYR A 1 115 ? -15.556 -2.072 1.145 1.00 97.19 115 TYR A C 1
ATOM 846 O O . TYR A 1 115 ? -15.333 -1.071 1.824 1.00 97.19 115 TYR A O 1
ATOM 854 N N . GLU A 1 116 ? -16.709 -2.725 1.212 1.00 97.19 116 GLU A N 1
ATOM 855 C CA . GLU A 1 116 ? -17.844 -2.239 1.990 1.00 97.19 116 GLU A CA 1
ATOM 856 C C . GLU A 1 116 ? -17.599 -2.390 3.494 1.00 97.19 116 GLU A C 1
ATOM 858 O O . GLU A 1 116 ? -17.123 -3.431 3.958 1.00 97.19 116 GLU A O 1
ATOM 863 N N . ASN A 1 117 ? -17.996 -1.371 4.264 1.00 97.00 117 ASN A N 1
ATOM 864 C CA . ASN A 1 117 ? -18.007 -1.390 5.730 1.00 97.00 117 ASN A CA 1
ATOM 865 C C . ASN A 1 117 ? -16.650 -1.780 6.356 1.00 97.00 117 ASN A C 1
ATOM 867 O O . ASN A 1 117 ? -16.588 -2.506 7.348 1.00 97.00 117 ASN A O 1
ATOM 871 N N . VAL A 1 118 ? -15.547 -1.336 5.748 1.00 98.12 118 VAL A N 1
ATOM 872 C CA . VAL A 1 118 ? -14.220 -1.416 6.367 1.00 98.12 118 VAL A CA 1
ATOM 873 C C . VAL A 1 118 ? -14.044 -0.240 7.322 1.00 98.12 118 VAL A C 1
ATOM 875 O O . VAL A 1 118 ? -14.293 0.908 6.956 1.00 98.12 118 VAL A O 1
ATOM 878 N N . LYS A 1 119 ? -13.591 -0.537 8.539 1.00 98.25 119 LYS A N 1
ATOM 879 C CA . LYS A 1 119 ? -13.288 0.442 9.586 1.00 98.25 119 LYS A CA 1
ATOM 880 C C . LYS A 1 119 ? -11.793 0.466 9.854 1.00 98.25 119 LYS A C 1
ATOM 882 O O . LYS A 1 119 ? -11.148 -0.582 9.809 1.00 98.25 119 LYS A O 1
ATOM 887 N N . PHE A 1 120 ? -11.249 1.631 10.187 1.00 98.25 120 PHE A N 1
ATOM 888 C CA . PHE A 1 120 ? -9.815 1.787 10.436 1.00 98.25 120 PHE A CA 1
ATOM 889 C C . PHE A 1 120 ? -9.519 2.239 11.865 1.00 98.25 120 PHE A C 1
ATOM 891 O O . PHE A 1 120 ? -10.076 3.217 12.353 1.00 98.25 120 PHE A O 1
ATOM 898 N N . VAL A 1 121 ? -8.573 1.577 12.525 1.00 98.19 121 VAL A N 1
ATOM 899 C CA . VAL A 1 121 ? -8.042 2.009 13.821 1.00 98.19 121 VAL A CA 1
ATOM 900 C C . VAL A 1 121 ? -6.577 2.376 13.631 1.00 98.19 121 VAL A C 1
ATOM 902 O O . VAL A 1 121 ? -5.730 1.523 13.391 1.00 98.19 121 VAL A O 1
ATOM 905 N N . LEU A 1 122 ? -6.283 3.669 13.683 1.00 97.44 122 LEU A N 1
ATOM 906 C CA . LEU A 1 122 ? -4.965 4.243 13.441 1.00 97.44 122 LEU A CA 1
ATOM 907 C C . LEU A 1 122 ? -4.243 4.392 14.782 1.00 97.44 122 LEU A C 1
ATOM 909 O O . LEU A 1 122 ? -4.575 5.274 15.574 1.00 97.44 122 LEU A O 1
ATOM 913 N N . ILE A 1 123 ? -3.289 3.502 15.038 1.00 96.31 123 ILE A N 1
ATOM 914 C CA . ILE A 1 123 ? -2.592 3.352 16.315 1.00 96.31 123 ILE A CA 1
ATOM 915 C C . ILE A 1 123 ? -1.183 3.930 16.175 1.00 96.31 123 ILE A C 1
ATOM 917 O O . ILE A 1 123 ? -0.285 3.292 15.621 1.00 96.31 123 ILE A O 1
ATOM 921 N N . ALA A 1 124 ? -0.981 5.159 16.640 1.00 94.44 124 ALA A N 1
ATOM 922 C CA . ALA A 1 124 ? 0.327 5.801 16.575 1.00 94.44 124 ALA A CA 1
ATOM 923 C C . ALA A 1 124 ? 0.489 6.914 17.613 1.00 94.44 124 ALA A C 1
ATOM 925 O O . ALA A 1 124 ? -0.477 7.627 17.909 1.00 94.44 124 ALA A O 1
ATOM 926 N N . PRO A 1 125 ? 1.724 7.144 18.093 1.00 90.75 125 PRO A N 1
ATOM 927 C CA . PRO A 1 125 ? 2.031 8.338 18.865 1.00 90.75 125 PRO A CA 1
ATOM 928 C C . PRO A 1 125 ? 1.811 9.604 18.011 1.00 90.75 125 PRO A C 1
ATOM 930 O O . PRO A 1 125 ? 1.875 9.533 16.775 1.00 90.75 125 PRO A O 1
ATOM 933 N N . PRO A 1 126 ? 1.555 10.773 18.630 1.00 89.69 126 PRO A N 1
ATOM 934 C CA . PRO A 1 126 ? 1.262 12.027 17.929 1.00 89.69 126 PRO A CA 1
ATOM 935 C C . PRO A 1 126 ? 2.228 12.373 16.786 1.00 89.69 126 PRO A C 1
ATOM 937 O O . PRO A 1 126 ? 1.805 12.867 15.741 1.00 89.69 126 PRO A O 1
ATOM 940 N N . GLU A 1 127 ? 3.513 12.073 16.953 1.00 88.25 127 GLU A N 1
ATOM 941 C CA . GLU A 1 127 ? 4.587 12.370 16.005 1.00 88.25 127 GLU A CA 1
ATOM 942 C C . GLU A 1 127 ? 4.520 11.528 14.719 1.00 88.25 127 GLU A C 1
ATOM 944 O O . GLU A 1 127 ? 5.031 11.952 13.675 1.00 88.25 127 GLU A O 1
ATOM 949 N N . LEU A 1 128 ? 3.882 10.355 14.795 1.00 90.25 128 LEU A N 1
ATOM 950 C CA . LEU A 1 128 ? 3.803 9.345 13.737 1.00 90.25 128 LEU A CA 1
ATOM 951 C C . LEU A 1 128 ? 2.383 9.118 13.210 1.00 90.25 128 LEU A C 1
ATOM 953 O O . LEU A 1 128 ? 2.149 8.152 12.481 1.00 90.25 128 LEU A O 1
ATOM 957 N N . ARG A 1 129 ? 1.437 10.001 13.545 1.00 93.06 129 ARG A N 1
ATOM 958 C CA . ARG A 1 129 ? 0.074 9.952 13.004 1.00 93.06 129 ARG A CA 1
ATOM 959 C C . ARG A 1 129 ? 0.069 10.057 11.481 1.00 93.06 129 ARG A C 1
ATOM 961 O O . ARG A 1 129 ? 0.983 10.612 10.864 1.00 93.06 129 ARG A O 1
ATOM 968 N N . VAL A 1 130 ? -0.993 9.527 10.878 1.00 92.44 130 VAL A N 1
ATOM 969 C CA . VAL A 1 130 ? -1.201 9.632 9.432 1.00 92.44 130 VAL A CA 1
ATOM 970 C C . VAL A 1 130 ? -1.192 11.101 8.983 1.00 92.44 130 VAL A C 1
ATOM 972 O O . VAL A 1 130 ? -1.653 11.977 9.718 1.00 92.44 130 VAL A O 1
ATOM 975 N N . PRO A 1 131 ? -0.694 11.403 7.775 1.00 92.25 131 PRO A N 1
ATOM 976 C CA . PRO A 1 131 ? -0.786 12.748 7.222 1.00 92.25 131 PRO A CA 1
ATOM 977 C C . PRO A 1 131 ? -2.243 13.163 6.959 1.00 92.25 131 PRO A C 1
ATOM 979 O O . PRO A 1 131 ? -3.091 12.316 6.680 1.00 92.25 131 PRO A O 1
ATOM 982 N N . GLN A 1 132 ? -2.512 14.473 6.944 1.00 93.25 132 GLN A N 1
ATOM 983 C CA . GLN A 1 132 ? -3.867 15.017 6.765 1.00 93.25 132 GLN A CA 1
ATOM 984 C C . GLN A 1 132 ? -4.564 14.509 5.494 1.00 93.25 132 GLN A C 1
ATOM 986 O O . GLN A 1 132 ? -5.735 14.163 5.542 1.00 93.25 132 GLN A O 1
ATOM 991 N N . TYR A 1 133 ? -3.840 14.363 4.383 1.00 91.75 133 TYR A N 1
ATOM 992 C CA . TYR A 1 133 ? -4.440 13.905 3.126 1.00 91.75 133 TYR A CA 1
ATOM 993 C C . TYR A 1 133 ? -5.037 12.484 3.212 1.00 91.75 133 TYR A C 1
ATOM 995 O O . TYR A 1 133 ? -5.946 12.157 2.452 1.00 91.75 133 TYR A O 1
ATOM 1003 N N . ILE A 1 134 ? -4.540 11.634 4.123 1.00 93.50 134 ILE A N 1
ATOM 1004 C C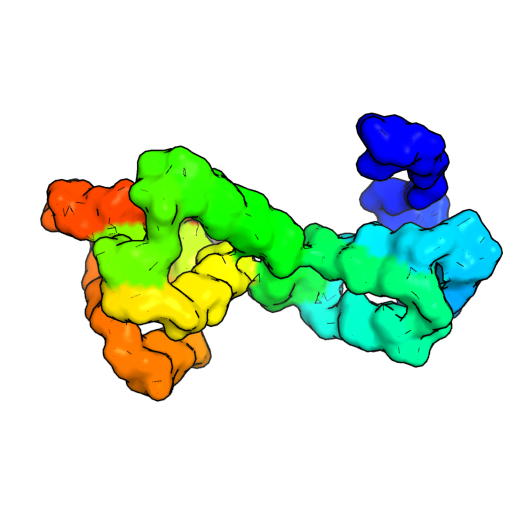A . ILE A 1 134 ? -5.112 10.303 4.382 1.00 93.50 134 ILE A CA 1
ATOM 1005 C C . ILE A 1 134 ? -6.416 10.436 5.168 1.00 93.50 134 ILE A C 1
ATOM 1007 O O . ILE A 1 134 ? -7.376 9.734 4.865 1.00 93.50 134 ILE A O 1
ATOM 1011 N N . ILE A 1 135 ? -6.470 11.348 6.142 1.00 96.31 135 ILE A N 1
ATOM 1012 C CA . ILE A 1 135 ? -7.704 11.656 6.874 1.00 96.31 135 ILE A CA 1
ATOM 1013 C C . ILE A 1 135 ? -8.765 12.179 5.906 1.00 96.31 135 ILE A C 1
ATOM 1015 O O . ILE A 1 135 ? -9.859 11.627 5.853 1.00 96.31 135 ILE A O 1
ATOM 1019 N N . ASP A 1 136 ? -8.407 13.144 5.058 1.00 96.25 136 ASP A N 1
ATOM 1020 C CA . ASP A 1 136 ? -9.311 13.697 4.047 1.00 96.25 136 ASP A CA 1
ATOM 1021 C C . ASP A 1 136 ? -9.827 12.602 3.093 1.00 96.25 136 ASP A C 1
ATOM 1023 O O . ASP A 1 136 ? -10.981 12.624 2.663 1.00 96.25 136 ASP A O 1
ATOM 1027 N N . MET A 1 137 ? -8.983 11.615 2.760 1.00 94.88 137 MET A N 1
ATOM 1028 C CA . MET A 1 137 ? -9.362 10.461 1.941 1.00 94.88 137 MET A CA 1
ATOM 1029 C C . MET A 1 137 ? -10.375 9.554 2.655 1.00 94.88 137 MET A C 1
ATOM 1031 O O . MET A 1 137 ? -11.359 9.152 2.032 1.00 94.88 137 MET A O 1
ATOM 1035 N N . LEU A 1 138 ? -10.152 9.246 3.937 1.00 96.81 138 LEU A N 1
ATOM 1036 C CA . LEU A 1 138 ? -11.066 8.450 4.763 1.00 96.81 138 LEU A CA 1
ATOM 1037 C C . LEU A 1 138 ? -12.427 9.146 4.905 1.00 96.81 138 LEU A C 1
ATOM 1039 O O . LEU A 1 138 ? -13.463 8.527 4.658 1.00 96.81 138 LEU A O 1
ATOM 1043 N N . GLU A 1 139 ? -12.423 10.442 5.226 1.00 96.50 139 GLU A N 1
ATOM 1044 C CA . GLU A 1 139 ? -13.633 11.257 5.367 1.00 96.50 139 GLU A CA 1
ATOM 1045 C C . GLU A 1 139 ? -14.405 11.358 4.048 1.00 96.50 139 GLU A C 1
ATOM 1047 O O . GLU A 1 139 ? -15.616 11.139 4.013 1.00 96.50 139 GLU A O 1
ATOM 1052 N N . LYS A 1 140 ? -13.709 11.615 2.933 1.00 96.38 140 LYS A N 1
ATOM 1053 C CA . LYS A 1 140 ? -14.321 11.677 1.597 1.00 96.38 140 LYS A CA 1
ATOM 1054 C C . LYS A 1 140 ? -14.946 10.347 1.179 1.00 96.38 140 LYS A C 1
ATOM 1056 O O . LYS A 1 140 ? -15.939 10.346 0.453 1.00 96.38 140 LYS A O 1
ATOM 1061 N N . ALA A 1 141 ? -14.363 9.230 1.604 1.00 95.38 141 ALA A N 1
ATOM 1062 C CA . ALA A 1 141 ? -14.914 7.902 1.369 1.00 95.38 141 ALA A CA 1
ATOM 1063 C C . ALA A 1 141 ? -16.052 7.538 2.342 1.00 95.38 141 ALA A C 1
ATOM 1065 O O . ALA A 1 141 ? -16.711 6.520 2.140 1.00 95.38 141 ALA A O 1
ATOM 1066 N N . GLY A 1 142 ? -16.295 8.346 3.382 1.00 95.69 142 GLY A N 1
ATOM 1067 C CA . GLY A 1 142 ? -17.274 8.054 4.429 1.00 95.69 142 GLY A CA 1
ATOM 1068 C C . GLY A 1 142 ? -16.894 6.855 5.301 1.00 95.69 142 GLY A C 1
ATOM 1069 O O . GLY A 1 142 ? -17.773 6.228 5.888 1.00 95.69 142 GLY A O 1
ATOM 1070 N N . ALA A 1 143 ? -15.607 6.504 5.359 1.00 96.94 143 ALA A N 1
ATOM 1071 C CA . ALA A 1 143 ? -15.133 5.376 6.147 1.00 96.94 143 ALA A CA 1
ATOM 1072 C C . ALA A 1 143 ? -15.047 5.742 7.632 1.00 96.94 143 ALA A C 1
ATOM 1074 O O . ALA A 1 143 ? -14.543 6.802 8.002 1.00 96.94 143 ALA A O 1
ATOM 1075 N N . GLU A 1 144 ? -15.501 4.837 8.497 1.00 97.75 144 GLU A N 1
ATOM 1076 C CA . GLU A 1 144 ? -15.347 4.991 9.941 1.00 97.75 144 GLU A CA 1
ATOM 1077 C C . GLU A 1 144 ? -13.880 4.779 10.325 1.00 97.75 144 GLU A C 1
ATOM 1079 O O . GLU A 1 144 ? -13.267 3.766 9.968 1.00 97.75 144 GLU A O 1
ATOM 1084 N N . TYR A 1 145 ? -13.310 5.722 11.074 1.00 97.62 145 TYR A N 1
ATOM 1085 C CA . TYR A 1 145 ? -11.962 5.580 11.602 1.00 97.62 145 TYR A CA 1
ATOM 1086 C C . TYR A 1 145 ? -11.825 6.143 13.016 1.00 97.62 145 TYR A C 1
ATOM 1088 O O . TYR A 1 145 ? -12.557 7.040 13.435 1.00 97.62 145 TYR A O 1
ATOM 1096 N N . LYS A 1 146 ? -10.837 5.627 13.747 1.00 96.12 146 LYS A N 1
ATOM 1097 C CA . LYS A 1 146 ? -10.455 6.076 15.088 1.00 96.12 146 LYS A CA 1
ATOM 1098 C C . LYS A 1 146 ? -8.948 6.279 15.140 1.00 96.12 146 LYS A C 1
ATOM 1100 O O . LYS A 1 146 ? -8.201 5.477 14.591 1.00 96.12 146 LYS A O 1
ATOM 1105 N N . GLN A 1 147 ? -8.500 7.332 15.814 1.00 96.25 147 GLN A N 1
ATOM 1106 C CA . GLN A 1 147 ? -7.085 7.543 16.119 1.00 96.25 147 GLN A CA 1
ATOM 1107 C C . GLN A 1 147 ? -6.857 7.281 17.605 1.00 96.25 147 GLN A C 1
ATOM 1109 O O . GLN A 1 147 ? -7.555 7.847 18.445 1.00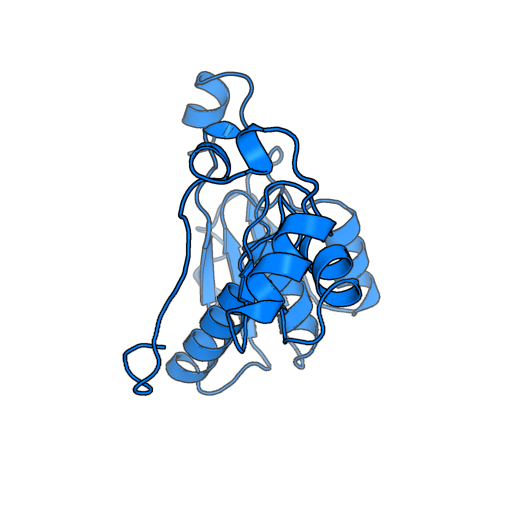 96.25 147 GLN A O 1
ATOM 1114 N N . VAL A 1 148 ? -5.897 6.419 17.921 1.00 96.00 148 VAL A N 1
ATOM 1115 C CA . VAL A 1 148 ? -5.499 6.091 19.294 1.00 96.00 148 VAL A CA 1
ATOM 1116 C C . VAL A 1 148 ? -3.981 6.057 19.396 1.00 96.00 148 VAL A C 1
ATOM 1118 O O . VAL A 1 148 ? -3.284 5.858 18.405 1.00 96.00 148 VAL A O 1
ATOM 1121 N N . GLU A 1 149 ? -3.461 6.252 20.602 1.00 92.69 149 GLU A N 1
ATOM 1122 C CA . GLU A 1 149 ? -2.012 6.244 20.834 1.00 92.69 149 GLU A CA 1
ATOM 1123 C C . GLU A 1 149 ? -1.496 4.859 21.218 1.00 92.69 149 GLU A C 1
ATOM 1125 O O . GLU A 1 149 ? -0.358 4.524 20.904 1.00 92.69 149 GLU A O 1
ATOM 1130 N N . THR A 1 150 ? -2.336 4.036 21.852 1.00 88.50 150 THR A N 1
ATOM 1131 C CA . THR A 1 150 ? -1.945 2.717 22.353 1.00 88.50 150 THR A CA 1
ATOM 1132 C C . THR A 1 150 ? -2.904 1.632 21.866 1.00 88.50 150 THR A C 1
ATOM 1134 O O . THR A 1 150 ? -4.083 1.888 21.600 1.00 88.50 150 THR A O 1
ATOM 1137 N N . MET A 1 151 ? -2.386 0.413 21.695 1.00 90.50 151 MET A N 1
ATOM 1138 C CA . MET A 1 151 ? -3.145 -0.685 21.089 1.00 90.50 151 MET A CA 1
ATOM 1139 C C . MET A 1 151 ? -4.031 -1.432 22.090 1.00 90.50 151 MET A C 1
ATOM 1141 O O . MET A 1 151 ? -5.041 -2.007 21.699 1.00 90.50 151 MET A O 1
ATOM 1145 N N . GLU A 1 152 ? -3.694 -1.426 23.380 1.00 89.75 152 GLU A N 1
ATOM 1146 C CA . GLU A 1 152 ? -4.267 -2.324 24.393 1.00 89.75 152 GLU A CA 1
ATOM 1147 C C . GLU A 1 152 ? -5.789 -2.199 24.484 1.00 89.75 152 GLU A C 1
ATOM 1149 O O . GLU A 1 152 ? -6.493 -3.203 24.575 1.00 89.75 152 GLU A O 1
ATOM 1154 N N . ALA A 1 153 ? -6.300 -0.968 24.416 1.00 87.12 153 ALA A N 1
ATOM 1155 C CA . ALA A 1 153 ? -7.729 -0.691 24.518 1.00 87.12 153 ALA A CA 1
ATOM 1156 C C . ALA A 1 153 ? -8.516 -1.059 23.249 1.00 87.12 153 ALA A C 1
ATOM 1158 O O . ALA A 1 153 ? -9.732 -1.215 23.319 1.00 87.12 153 ALA A O 1
ATOM 1159 N N . VAL A 1 154 ? -7.843 -1.175 22.102 1.00 94.50 154 VAL A N 1
ATOM 1160 C CA . VAL A 1 154 ? -8.480 -1.422 20.802 1.00 94.50 154 VAL A CA 1
ATOM 1161 C C . VAL A 1 154 ? -8.287 -2.849 20.311 1.00 94.50 154 VAL A C 1
ATOM 1163 O O . VAL A 1 154 ? -9.082 -3.309 19.508 1.00 94.50 154 VAL A O 1
ATOM 1166 N N . MET A 1 155 ? -7.310 -3.601 20.827 1.00 94.69 155 MET A N 1
ATOM 1167 C CA . MET A 1 155 ? -7.050 -4.990 20.415 1.00 94.69 155 MET A CA 1
ATOM 1168 C C . MET A 1 155 ? -8.304 -5.881 20.298 1.00 94.69 155 MET A C 1
ATOM 1170 O O . MET A 1 155 ? -8.402 -6.597 19.302 1.00 94.69 155 MET A O 1
ATOM 1174 N N . PRO A 1 156 ? -9.277 -5.851 21.235 1.00 95.75 156 PRO A N 1
ATOM 1175 C CA . PRO A 1 156 ? -10.476 -6.688 21.132 1.00 95.75 156 PRO A CA 1
ATOM 1176 C C . PRO A 1 156 ? -11.424 -6.323 19.978 1.00 95.75 156 PRO A C 1
ATOM 1178 O O . PRO A 1 156 ? -12.287 -7.126 19.636 1.00 95.75 156 PRO A O 1
ATOM 1181 N N . GLU A 1 157 ? -11.304 -5.120 19.407 1.00 95.19 157 GLU A N 1
ATOM 1182 C CA . GLU A 1 157 ? -12.183 -4.609 18.344 1.00 95.19 157 GLU A CA 1
ATOM 1183 C C . GLU A 1 157 ? -11.660 -4.923 16.930 1.00 95.19 157 GLU A C 1
ATOM 1185 O O . GLU A 1 157 ? -12.395 -4.775 15.952 1.00 95.19 157 GLU A O 1
ATOM 1190 N N . LEU A 1 158 ? -10.400 -5.361 16.816 1.00 97.50 158 LEU A N 1
ATOM 1191 C CA . LEU A 1 158 ? -9.709 -5.551 15.543 1.00 97.50 158 LEU A CA 1
ATOM 1192 C C . LEU A 1 158 ? -9.933 -6.952 14.969 1.00 97.50 158 LEU A C 1
ATOM 1194 O O . LEU A 1 158 ? -9.667 -7.962 15.619 1.00 97.50 158 LEU A O 1
ATOM 1198 N N . ASP A 1 159 ? -10.285 -7.022 13.686 1.00 97.75 159 ASP A N 1
ATOM 1199 C CA . ASP A 1 159 ? -10.159 -8.264 12.922 1.00 97.75 159 ASP A CA 1
ATOM 1200 C C . ASP A 1 159 ? -8.698 -8.522 12.535 1.00 97.75 159 ASP A C 1
ATOM 1202 O O . ASP A 1 159 ? -8.267 -9.676 12.431 1.00 97.75 159 ASP A O 1
ATOM 1206 N N . ILE A 1 160 ? -7.956 -7.447 12.250 1.00 97.19 160 ILE A N 1
ATOM 1207 C CA . ILE A 1 160 ? -6.599 -7.468 11.698 1.00 97.19 160 ILE A CA 1
ATOM 1208 C C . ILE A 1 160 ? -5.777 -6.388 12.395 1.00 97.19 160 ILE A C 1
ATOM 1210 O O . ILE A 1 160 ? -6.207 -5.240 12.459 1.00 97.19 160 ILE A O 1
ATOM 1214 N N . LEU A 1 161 ? -4.575 -6.742 12.847 1.00 97.12 161 LEU A N 1
ATOM 1215 C CA . LEU A 1 161 ? -3.557 -5.791 13.288 1.00 97.12 161 LEU A CA 1
ATOM 1216 C C . LEU A 1 161 ? -2.387 -5.815 12.299 1.00 97.12 161 LEU A C 1
ATOM 1218 O O . LEU A 1 161 ? -1.654 -6.798 12.209 1.00 97.12 161 LEU A O 1
ATOM 1222 N N . TYR A 1 162 ? -2.212 -4.725 11.562 1.00 96.81 162 TYR A N 1
ATOM 1223 C CA . TYR A 1 162 ? -1.114 -4.519 10.630 1.00 96.81 162 TYR A CA 1
ATOM 1224 C C . TYR A 1 162 ? -0.028 -3.672 11.295 1.00 96.81 162 TYR A C 1
ATOM 1226 O O . TYR A 1 162 ? -0.217 -2.485 11.573 1.00 96.81 162 TYR A O 1
ATOM 1234 N N . MET A 1 163 ? 1.124 -4.287 11.538 1.00 94.44 163 MET A N 1
ATOM 1235 C CA . MET A 1 163 ? 2.254 -3.652 12.212 1.00 94.44 163 MET A CA 1
ATOM 1236 C C . MET A 1 163 ? 3.225 -3.053 11.196 1.00 94.44 163 MET A C 1
ATOM 1238 O O . MET A 1 163 ? 3.665 -3.733 10.268 1.00 94.44 163 MET A O 1
ATOM 1242 N N . THR A 1 164 ? 3.633 -1.805 11.409 1.00 90.31 164 THR A N 1
ATOM 1243 C CA . THR A 1 164 ? 4.751 -1.187 10.698 1.00 90.31 164 THR A CA 1
ATOM 1244 C C . THR A 1 164 ? 5.957 -0.993 11.600 1.00 90.31 164 THR A C 1
ATOM 1246 O O . THR A 1 164 ? 5.861 -0.809 12.811 1.00 90.31 164 THR A O 1
ATOM 1249 N N . ARG A 1 165 ? 7.140 -1.025 10.982 1.00 83.88 165 ARG A N 1
ATOM 1250 C CA . ARG A 1 165 ? 8.392 -0.684 11.654 1.00 83.88 165 ARG A CA 1
ATOM 1251 C C . ARG A 1 165 ? 8.500 0.834 11.800 1.00 83.88 165 ARG A C 1
ATOM 1253 O O . ARG A 1 165 ? 8.355 1.543 10.807 1.00 83.88 165 ARG A O 1
ATOM 1260 N N . VAL A 1 166 ? 8.885 1.302 12.985 1.00 78.56 166 VAL A N 1
ATOM 1261 C CA . VAL A 1 166 ? 9.348 2.681 13.195 1.00 78.56 166 VAL A CA 1
ATOM 1262 C C . VAL A 1 166 ? 10.681 2.873 12.464 1.00 78.56 166 VAL A C 1
ATOM 1264 O O . VAL A 1 166 ? 11.668 2.183 12.738 1.00 78.56 166 VAL A O 1
ATOM 1267 N N . GLN A 1 167 ? 10.711 3.750 11.460 1.00 67.44 167 GLN A N 1
ATOM 1268 C CA . GLN A 1 167 ? 11.863 3.884 10.564 1.00 67.44 167 GLN A CA 1
ATOM 1269 C C . GLN A 1 167 ? 12.935 4.790 11.178 1.00 67.44 167 GLN A C 1
ATOM 1271 O O . GLN A 1 167 ? 12.887 6.004 11.001 1.00 67.44 167 GLN A O 1
ATOM 1276 N N . ARG A 1 168 ? 13.925 4.198 11.868 1.00 71.81 168 ARG A N 1
ATOM 1277 C CA . ARG A 1 168 ? 15.075 4.910 12.473 1.00 71.81 168 ARG A CA 1
ATOM 1278 C C . ARG A 1 168 ? 15.692 5.948 11.536 1.00 71.81 168 ARG A C 1
ATOM 1280 O O . ARG A 1 168 ? 16.027 7.043 11.962 1.00 71.81 168 ARG A O 1
ATOM 1287 N N . GLU A 1 169 ? 15.818 5.606 10.260 1.00 70.75 169 GLU A N 1
ATOM 1288 C CA . GLU A 1 169 ? 16.423 6.444 9.225 1.00 70.75 169 GLU A CA 1
ATOM 1289 C C . GLU A 1 169 ? 15.679 7.763 8.933 1.00 70.75 169 GLU A C 1
ATOM 1291 O O . GLU A 1 169 ? 16.214 8.606 8.217 1.00 70.75 169 GLU A O 1
ATOM 1296 N N . ARG A 1 170 ? 14.460 7.956 9.456 1.00 69.12 170 ARG A N 1
ATOM 1297 C CA . ARG A 1 170 ? 13.665 9.182 9.269 1.00 69.12 170 ARG A CA 1
ATOM 1298 C C . ARG A 1 170 ? 13.671 10.122 10.473 1.00 69.12 170 ARG A C 1
ATOM 1300 O O . ARG A 1 170 ? 13.080 11.197 10.392 1.00 69.12 170 ARG A O 1
ATOM 1307 N N . PHE A 1 171 ? 14.330 9.743 11.567 1.00 67.44 171 PHE A N 1
ATOM 1308 C CA . PHE A 1 171 ? 14.458 10.579 12.758 1.00 67.44 171 PHE A CA 1
ATOM 1309 C C . PHE A 1 171 ? 15.737 11.416 12.704 1.00 67.44 171 PHE A C 1
ATOM 1311 O O . PHE A 1 171 ? 16.796 10.931 12.311 1.00 67.44 171 PHE A O 1
ATOM 1318 N N . PHE A 1 172 ? 15.632 12.684 13.111 1.00 63.06 172 PHE A N 1
ATOM 1319 C CA . PHE A 1 172 ? 16.771 13.608 13.163 1.00 63.06 172 PHE A CA 1
ATOM 1320 C C . PHE A 1 172 ? 17.723 13.318 14.333 1.00 63.06 172 PHE A C 1
ATOM 1322 O O . PHE A 1 172 ? 18.901 13.656 14.249 1.00 63.06 172 PHE A O 1
ATOM 1329 N N . ASN A 1 173 ? 17.236 12.692 15.409 1.00 72.50 173 ASN A N 1
ATOM 1330 C CA . ASN A 1 173 ? 18.034 12.264 16.555 1.00 72.50 173 ASN A CA 1
ATOM 1331 C C . ASN A 1 173 ? 17.669 10.817 16.962 1.00 72.50 173 ASN A C 1
ATOM 1333 O O . ASN A 1 173 ? 16.600 10.303 16.630 1.00 72.50 173 ASN A O 1
ATOM 1337 N N . GLU A 1 174 ? 18.584 10.137 17.651 1.00 72.94 174 GLU A N 1
ATOM 1338 C CA . GLU A 1 174 ? 18.406 8.740 18.073 1.00 72.94 174 GLU A CA 1
ATOM 1339 C C . GLU A 1 174 ? 17.500 8.599 19.309 1.00 72.94 174 GLU A C 1
ATOM 1341 O O . GLU A 1 174 ? 16.844 7.572 19.478 1.00 72.94 174 GLU A O 1
ATOM 1346 N N . GLU A 1 175 ? 17.413 9.639 20.140 1.00 74.06 175 GLU A N 1
ATOM 1347 C CA . GLU A 1 175 ? 16.591 9.655 21.354 1.00 74.06 175 GLU A CA 1
ATOM 1348 C C . GLU A 1 175 ? 15.088 9.612 21.042 1.00 74.06 175 GLU A C 1
ATOM 1350 O O . GLU A 1 175 ? 14.361 8.831 21.658 1.00 74.06 175 GLU A O 1
ATOM 1355 N N . ASP A 1 176 ? 14.620 10.368 20.042 1.00 70.06 176 ASP A N 1
ATOM 1356 C CA . ASP A 1 176 ? 13.221 10.336 19.601 1.00 70.06 176 ASP A CA 1
ATOM 1357 C C . ASP A 1 176 ? 12.867 8.974 18.990 1.00 70.06 176 ASP A C 1
ATOM 1359 O O . ASP A 1 176 ? 11.773 8.462 19.219 1.00 70.06 176 ASP A O 1
ATOM 1363 N N . TYR A 1 177 ? 13.803 8.329 18.284 1.00 70.38 177 TYR A N 1
ATOM 1364 C CA . TYR A 1 177 ? 13.599 6.968 17.782 1.00 70.38 177 TYR A CA 1
ATOM 1365 C C . TYR A 1 177 ? 13.441 5.947 18.919 1.00 70.38 177 TYR A C 1
ATOM 1367 O O . TYR A 1 177 ? 12.549 5.104 18.858 1.00 70.38 177 TYR A O 1
ATOM 1375 N N . ILE A 1 178 ? 14.287 6.011 19.955 1.00 72.56 178 ILE A N 1
ATOM 1376 C CA . ILE A 1 178 ? 14.211 5.090 21.101 1.00 72.56 178 ILE A CA 1
ATOM 1377 C C . ILE A 1 178 ? 12.913 5.301 21.886 1.00 72.56 178 ILE A C 1
ATOM 1379 O O . ILE A 1 178 ? 12.313 4.322 22.319 1.00 72.56 178 ILE A O 1
ATOM 1383 N N . ARG A 1 179 ? 12.463 6.553 22.044 1.00 75.12 179 ARG A N 1
ATOM 1384 C CA . ARG A 1 179 ? 11.217 6.883 22.755 1.00 75.12 179 ARG A CA 1
ATOM 1385 C C . ARG A 1 179 ? 9.969 6.327 22.065 1.00 75.12 179 ARG A C 1
ATOM 1387 O O . ARG A 1 179 ? 8.993 6.030 22.744 1.00 75.12 179 ARG A O 1
ATOM 1394 N N . LEU A 1 180 ? 9.988 6.240 20.736 1.00 71.75 180 LEU A N 1
ATOM 1395 C CA . LEU A 1 180 ? 8.822 5.908 19.910 1.00 71.75 180 LEU A CA 1
ATOM 1396 C C . LEU A 1 180 ? 8.797 4.448 19.429 1.00 71.75 180 LEU A C 1
ATOM 1398 O O . LEU A 1 180 ? 7.889 4.080 18.684 1.00 71.75 180 LEU A O 1
ATOM 1402 N N . LYS A 1 181 ? 9.797 3.646 19.807 1.00 64.38 181 LYS A N 1
ATOM 1403 C CA . LYS A 1 181 ? 9.867 2.207 19.533 1.00 64.38 181 LYS A CA 1
ATOM 1404 C C . LYS A 1 181 ? 8.997 1.420 20.509 1.00 64.38 181 LYS A C 1
ATOM 1406 O O . LYS A 1 181 ? 8.354 0.463 20.026 1.00 64.38 181 LYS A O 1
#

Secondary structure (DSSP, 8-state):
-GGGT------S-GGGSGGGGT--HHHHHHHHHTT-S-EEEEESSTTHHHHHHTT-SS-EEEEEETTS--HHHHHHHHHHHHHHHS-SSS-EEEEES--SS-HHHHHHHHHHTTSTT-EEEEE--GGGPPPHHHHHHHHHTT--EEEES-STTTGGG-SEEEE----GGG-SSHHHHHHT-

Foldseek 3Di:
DVVVVDDDDDDPDCCVDCVVVVDDLLRVLQVVLVVDQEEEDEEQAPCSQVVSCVRHPHYYHDCYYRLAAHQVLLVVVVVVCCVVPVDLAQFEEEEEAQQCRNRSNLHNLLVSLVHYQYEYEYAADPVRGHDVVSVVVCVVSVHHYHYYHDCPVCVVVGPYYHYDDHDCVPDPDNVVSVVRD

Sequence (181 aa):
MLELGGSVLGFSEASSSSASKGESVSDTIRTVGCYADIIAMRHPKEGAPIVAARRTTVPIINGGDGGHHHPTQTLTDLLTITREKGRLNNLTVGLCGDLKFGRTVHSLIEAMLRYENVKFVLIAPPELRVPQYIIDMLEKAGAEYKQVETMEAVMPELDILYMTRVQRERFFNEEDYIRLK